Protein AF-A0A5E3XIH1-F1 (afdb_monomer)

Structure (mmCIF, N/CA/C/O backbone):
data_AF-A0A5E3XIH1-F1
#
_entry.id   AF-A0A5E3XIH1-F1
#
loop_
_atom_site.group_PDB
_atom_site.id
_atom_site.type_symbol
_atom_site.label_atom_id
_atom_site.label_alt_id
_atom_site.label_comp_id
_atom_site.label_asym_id
_atom_site.label_entity_id
_atom_site.label_seq_id
_atom_site.pdbx_PDB_ins_code
_atom_site.Cartn_x
_atom_site.Cartn_y
_atom_site.Cartn_z
_atom_site.occupancy
_atom_site.B_iso_or_equiv
_atom_site.auth_seq_id
_atom_site.auth_comp_id
_atom_site.auth_asym_id
_atom_site.auth_atom_id
_atom_site.pdbx_PDB_model_num
ATOM 1 N N . CYS A 1 1 ? 16.203 -10.087 -8.851 1.00 67.19 1 CYS A N 1
ATOM 2 C CA . CYS A 1 1 ? 15.459 -11.229 -8.286 1.00 67.19 1 CYS A CA 1
ATOM 3 C C . CYS A 1 1 ? 14.392 -11.629 -9.295 1.00 67.19 1 CYS A C 1
ATOM 5 O O . CYS A 1 1 ? 13.586 -10.774 -9.629 1.00 67.19 1 CYS A O 1
ATOM 7 N N . ILE A 1 2 ? 14.432 -12.859 -9.816 1.00 76.38 2 ILE A N 1
ATOM 8 C CA . ILE A 1 2 ? 13.494 -13.373 -10.841 1.00 76.38 2 ILE A CA 1
ATOM 9 C C . ILE A 1 2 ? 12.462 -14.355 -10.267 1.00 76.38 2 ILE A C 1
ATOM 11 O O . ILE A 1 2 ? 11.640 -14.887 -11.002 1.00 76.38 2 ILE A O 1
ATOM 15 N N . SER A 1 3 ? 12.507 -14.606 -8.954 1.00 85.12 3 SER A N 1
ATOM 16 C CA . SER A 1 3 ? 11.549 -15.493 -8.302 1.00 85.12 3 SER A CA 1
ATOM 17 C C . SER A 1 3 ? 10.140 -14.895 -8.364 1.00 85.12 3 SER A C 1
ATOM 19 O O . SER A 1 3 ? 9.988 -13.697 -8.078 1.00 85.12 3 SER A O 1
ATOM 21 N N . PRO A 1 4 ? 9.104 -15.704 -8.651 1.00 75.62 4 PRO A N 1
ATOM 22 C CA . PRO A 1 4 ? 7.724 -15.289 -8.438 1.00 75.62 4 PRO A CA 1
ATOM 23 C C . PRO A 1 4 ? 7.538 -14.810 -6.988 1.00 75.62 4 PRO A C 1
ATOM 25 O O . PRO A 1 4 ? 8.233 -15.267 -6.079 1.00 75.62 4 PRO A O 1
ATOM 28 N N . ALA A 1 5 ? 6.655 -13.826 -6.801 1.00 82.25 5 ALA A N 1
ATOM 29 C CA . ALA A 1 5 ? 6.397 -13.106 -5.546 1.00 82.25 5 ALA A CA 1
ATOM 30 C C . ALA A 1 5 ? 7.546 -12.240 -4.981 1.00 82.25 5 ALA A C 1
ATOM 32 O O . ALA A 1 5 ? 7.335 -11.512 -4.007 1.00 82.25 5 ALA A O 1
ATOM 33 N N . CYS A 1 6 ? 8.730 -12.209 -5.598 1.00 91.12 6 CYS A N 1
ATOM 34 C CA . CYS A 1 6 ? 9.820 -11.370 -5.104 1.00 91.12 6 CYS A CA 1
ATOM 35 C C . CYS A 1 6 ? 9.476 -9.876 -5.160 1.00 91.12 6 CYS A C 1
ATOM 37 O O . CYS A 1 6 ? 8.911 -9.410 -6.148 1.00 91.12 6 CYS A O 1
ATOM 39 N N . ASN A 1 7 ? 9.864 -9.126 -4.124 1.00 91.94 7 ASN A N 1
ATOM 40 C CA . ASN A 1 7 ? 9.565 -7.699 -3.953 1.00 91.94 7 ASN A CA 1
ATOM 41 C C . ASN A 1 7 ? 8.065 -7.353 -3.969 1.00 91.94 7 ASN A C 1
ATOM 43 O O . ASN A 1 7 ? 7.703 -6.239 -4.345 1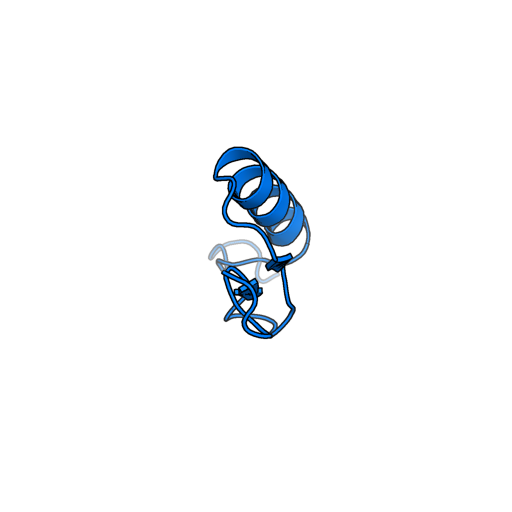.00 91.94 7 ASN A O 1
ATOM 47 N N . THR A 1 8 ? 7.192 -8.292 -3.601 1.00 94.31 8 THR A N 1
ATOM 48 C CA . THR A 1 8 ? 5.750 -8.031 -3.523 1.00 94.31 8 THR A CA 1
ATOM 49 C C . THR A 1 8 ? 5.378 -7.521 -2.141 1.00 94.31 8 THR A C 1
ATOM 51 O O . THR A 1 8 ? 5.692 -8.142 -1.130 1.00 94.31 8 THR A O 1
ATOM 54 N N . HIS A 1 9 ? 4.701 -6.383 -2.105 1.00 94.12 9 HIS A N 1
ATOM 55 C CA . HIS A 1 9 ? 4.157 -5.770 -0.906 1.00 94.12 9 HIS A CA 1
ATOM 56 C C . HIS A 1 9 ? 2.652 -6.023 -0.859 1.00 94.12 9 HIS A C 1
ATOM 58 O O . HIS A 1 9 ? 1.956 -5.764 -1.841 1.00 94.12 9 HIS A O 1
ATOM 64 N N . PHE A 1 10 ? 2.157 -6.488 0.285 1.00 94.94 10 PHE A N 1
ATOM 65 C CA . PHE A 1 10 ? 0.746 -6.791 0.524 1.00 94.94 10 PHE A CA 1
ATOM 66 C C . PHE A 1 10 ? 0.209 -5.958 1.684 1.00 94.94 10 PHE A C 1
ATOM 68 O O . PHE A 1 10 ? 0.963 -5.557 2.574 1.00 94.94 10 PHE A O 1
ATOM 75 N N . CYS A 1 11 ? -1.097 -5.717 1.687 1.00 94.38 11 CYS A N 1
ATOM 76 C CA . CYS A 1 11 ? -1.777 -5.134 2.831 1.00 94.38 11 CYS A CA 1
ATOM 77 C C . CYS A 1 11 ? -2.266 -6.239 3.767 1.00 94.38 11 CYS A C 1
ATOM 79 O O . CYS A 1 11 ? -3.134 -7.025 3.403 1.00 94.38 11 CYS A O 1
ATOM 81 N N . TYR A 1 12 ? -1.772 -6.263 5.003 1.00 89.75 12 TYR A N 1
ATOM 82 C CA . TYR A 1 12 ? -2.209 -7.243 6.005 1.00 89.75 12 TYR A CA 1
ATOM 83 C C . TYR A 1 12 ? -3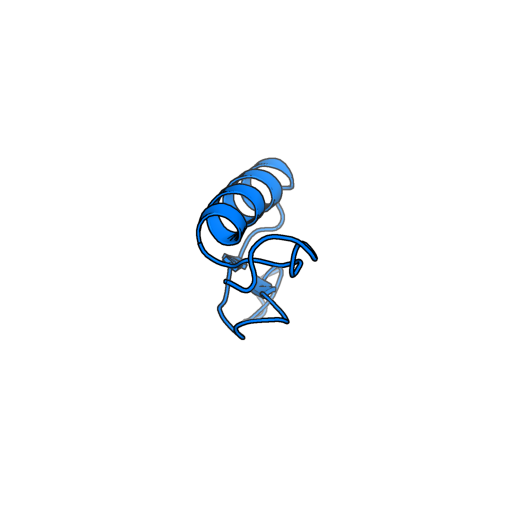.643 -7.027 6.498 1.00 89.75 12 TYR A C 1
ATOM 85 O O . TYR A 1 12 ? -4.223 -7.924 7.096 1.00 89.75 12 TYR A O 1
ATOM 93 N N . ARG A 1 13 ? -4.225 -5.851 6.241 1.00 90.12 13 ARG A N 1
ATOM 94 C CA . ARG A 1 13 ? -5.586 -5.516 6.672 1.00 90.12 13 ARG A CA 1
ATOM 95 C C . ARG A 1 13 ? -6.647 -6.004 5.689 1.00 90.12 13 ARG A C 1
ATOM 97 O O . ARG A 1 13 ? -7.674 -6.506 6.119 1.00 90.12 13 ARG A O 1
ATOM 104 N N . CYS A 1 14 ? -6.427 -5.834 4.385 1.00 93.06 14 CYS A N 1
ATOM 105 C CA . CYS A 1 14 ? -7.396 -6.238 3.355 1.00 93.06 14 CYS A CA 1
ATOM 106 C C . CYS A 1 14 ? -6.946 -7.424 2.489 1.00 93.06 14 CYS A C 1
ATOM 108 O O . CYS A 1 14 ? -7.734 -7.917 1.692 1.00 93.06 14 CYS A O 1
ATOM 110 N N . GLY A 1 15 ? -5.698 -7.881 2.618 1.00 92.50 15 GLY A N 1
ATOM 111 C CA . GLY A 1 15 ? -5.149 -9.002 1.851 1.00 92.50 15 GLY A CA 1
ATOM 112 C C . GLY A 1 15 ? -4.721 -8.666 0.417 1.00 92.50 15 GLY A C 1
ATOM 113 O O . GLY A 1 15 ? -4.146 -9.520 -0.253 1.00 92.50 15 GLY A O 1
ATOM 114 N N . GLU A 1 16 ? -4.954 -7.443 -0.072 1.00 94.12 16 GLU A N 1
ATOM 115 C CA . GLU A 1 16 ? -4.602 -7.064 -1.445 1.00 94.12 16 GLU A CA 1
ATOM 116 C C . GLU A 1 16 ? -3.087 -6.924 -1.663 1.00 94.12 16 GLU A C 1
ATOM 118 O O . GLU A 1 16 ? -2.340 -6.447 -0.800 1.00 94.12 16 GLU A O 1
ATOM 123 N N . SER A 1 17 ? -2.630 -7.264 -2.873 1.00 94.94 17 SER A N 1
ATOM 124 C CA . SER A 1 17 ? -1.284 -6.925 -3.338 1.00 94.94 17 SER A CA 1
ATOM 125 C C . SER A 1 17 ? -1.202 -5.436 -3.678 1.00 94.94 17 SER A C 1
ATOM 127 O O . SER A 1 17 ? -1.915 -4.952 -4.556 1.00 94.94 17 SER A O 1
ATOM 129 N N . ILE A 1 18 ? -0.299 -4.712 -3.023 1.00 96.06 18 ILE A N 1
ATOM 130 C CA . ILE A 1 18 ? -0.090 -3.275 -3.227 1.00 96.06 18 ILE A CA 1
ATOM 131 C C . ILE A 1 18 ? 0.778 -3.035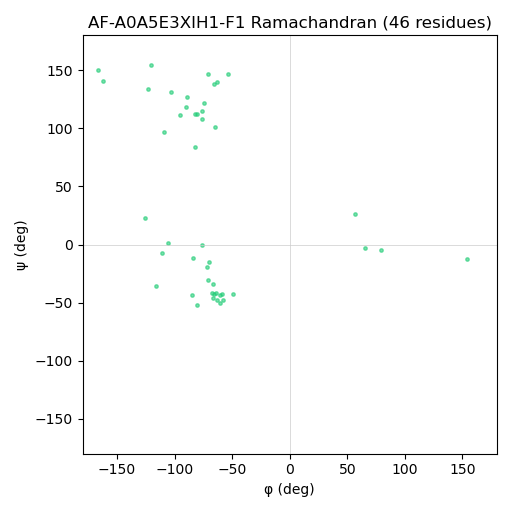 -4.468 1.00 96.06 18 ILE A C 1
ATOM 133 O O . ILE A 1 18 ? 0.429 -2.223 -5.327 1.00 96.06 18 ILE A O 1
ATOM 137 N N . VAL A 1 19 ? 1.936 -3.702 -4.544 1.00 96.44 19 VAL A N 1
ATOM 138 C CA . VAL A 1 19 ? 2.916 -3.527 -5.629 1.00 96.44 19 VAL A CA 1
ATOM 139 C C . VAL A 1 19 ? 3.965 -4.637 -5.620 1.00 96.44 19 VAL A C 1
ATOM 141 O O . VAL A 1 19 ? 4.333 -5.118 -4.554 1.00 96.44 19 VAL A O 1
ATOM 144 N N . GLN A 1 20 ? 4.509 -4.986 -6.787 1.00 94.56 20 GLN A N 1
ATOM 145 C CA . GLN A 1 20 ? 5.718 -5.801 -6.914 1.00 94.56 20 GLN A CA 1
ATOM 146 C C . GLN A 1 20 ? 6.887 -4.939 -7.420 1.00 94.56 20 GLN A C 1
ATOM 148 O O . GLN A 1 20 ? 6.994 -4.671 -8.614 1.00 94.56 20 GLN A O 1
ATOM 153 N N . SER A 1 21 ? 7.743 -4.433 -6.527 1.00 93.19 21 SER A N 1
ATOM 154 C CA . SER A 1 21 ? 8.884 -3.581 -6.900 1.00 93.19 21 SER A CA 1
ATOM 155 C C . SER A 1 21 ? 9.938 -3.493 -5.800 1.00 93.19 21 SER A C 1
ATOM 157 O O . SER A 1 21 ? 9.613 -3.340 -4.630 1.00 93.19 21 SER A O 1
ATOM 159 N N . ALA A 1 22 ? 11.216 -3.506 -6.186 1.00 92.50 22 ALA A N 1
ATOM 160 C CA . ALA A 1 22 ? 12.332 -3.232 -5.275 1.00 92.50 22 ALA A CA 1
ATOM 161 C C . ALA A 1 22 ? 12.617 -1.722 -5.112 1.00 92.50 22 ALA A C 1
ATOM 163 O O . ALA A 1 22 ? 13.402 -1.312 -4.254 1.00 92.50 22 ALA A O 1
ATOM 164 N N . ARG A 1 23 ? 12.026 -0.866 -5.960 1.00 95.62 23 ARG A N 1
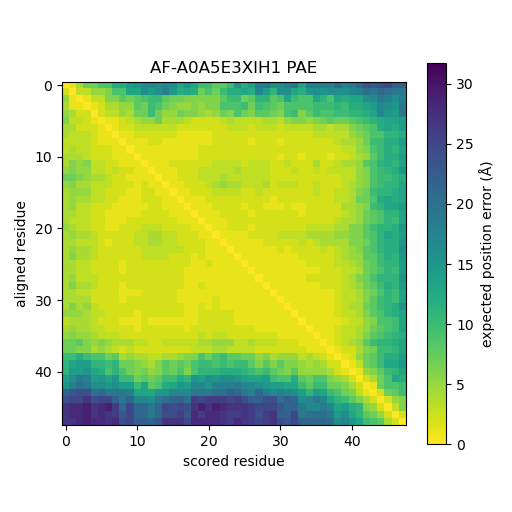ATOM 165 C CA . ARG A 1 23 ? 12.330 0.570 -5.984 1.00 95.62 23 ARG A CA 1
ATOM 166 C C . ARG A 1 23 ? 11.536 1.288 -4.898 1.00 95.62 23 ARG A C 1
ATOM 168 O O . ARG A 1 23 ? 10.324 1.451 -5.018 1.00 95.62 23 ARG A O 1
ATOM 175 N N . ARG A 1 24 ? 12.235 1.803 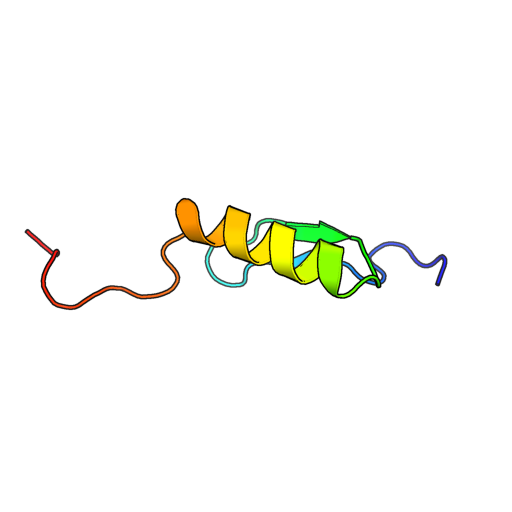-3.879 1.00 94.69 24 ARG A N 1
ATOM 176 C CA . ARG A 1 24 ? 11.625 2.492 -2.722 1.00 94.69 24 ARG A CA 1
ATOM 177 C C . ARG A 1 24 ? 10.607 3.569 -3.101 1.00 94.69 24 ARG A C 1
ATOM 179 O O . ARG A 1 24 ? 9.550 3.636 -2.489 1.00 94.69 24 ARG A O 1
ATOM 186 N N . GLN A 1 25 ? 10.901 4.388 -4.113 1.00 97.38 25 GLN A N 1
ATOM 187 C CA . GLN A 1 25 ? 9.989 5.444 -4.568 1.00 97.38 25 GLN A CA 1
ATOM 188 C C . GLN A 1 25 ? 8.646 4.875 -5.054 1.00 97.38 25 GLN A C 1
ATOM 190 O O . GLN A 1 25 ? 7.592 5.381 -4.681 1.00 97.38 25 GLN A O 1
ATOM 195 N N . THR A 1 26 ? 8.685 3.790 -5.832 1.00 96.44 26 THR A N 1
ATOM 196 C CA . THR A 1 26 ? 7.490 3.096 -6.329 1.00 96.44 26 THR A CA 1
ATOM 197 C C . THR A 1 26 ? 6.707 2.459 -5.186 1.00 96.44 26 THR A C 1
ATOM 199 O O . THR A 1 26 ? 5.485 2.583 -5.145 1.00 96.44 26 THR A O 1
ATOM 202 N N . VAL A 1 27 ? 7.404 1.827 -4.236 1.00 96.50 27 VAL A N 1
ATOM 203 C CA . VAL A 1 27 ? 6.779 1.232 -3.045 1.00 96.50 27 VAL A CA 1
ATOM 204 C C . VAL A 1 27 ? 6.063 2.300 -2.223 1.00 96.50 27 VAL A C 1
ATOM 206 O O . VAL A 1 27 ? 4.879 2.153 -1.941 1.00 96.50 27 VAL A O 1
ATOM 209 N N . SER A 1 28 ? 6.743 3.407 -1.914 1.00 96.19 28 SER A N 1
ATOM 210 C CA . SER A 1 28 ? 6.173 4.512 -1.137 1.00 96.19 28 SER A CA 1
ATOM 211 C C . SER A 1 28 ? 4.919 5.091 -1.800 1.00 96.19 28 SER A C 1
ATOM 213 O O . SER A 1 28 ? 3.872 5.196 -1.167 1.00 96.19 28 SER A O 1
ATOM 215 N N . GLN A 1 29 ? 4.973 5.375 -3.105 1.00 97.44 29 GLN A N 1
ATOM 216 C CA . GLN A 1 29 ? 3.826 5.925 -3.829 1.00 97.44 29 GLN A CA 1
ATOM 217 C C . GLN A 1 29 ? 2.633 4.955 -3.873 1.00 97.44 29 GLN A C 1
ATOM 219 O O . GLN A 1 29 ? 1.488 5.377 -3.701 1.00 97.44 29 GLN A O 1
ATOM 224 N N . ALA A 1 30 ? 2.887 3.661 -4.089 1.00 96.69 30 ALA A N 1
ATOM 225 C CA . ALA A 1 30 ? 1.838 2.646 -4.126 1.00 96.69 30 ALA A CA 1
ATOM 226 C C . ALA A 1 30 ? 1.191 2.435 -2.749 1.00 96.69 30 ALA A C 1
ATOM 228 O O . ALA A 1 30 ? -0.034 2.352 -2.663 1.00 96.69 30 ALA A O 1
ATOM 229 N N . VAL A 1 31 ? 1.993 2.414 -1.679 1.00 95.12 31 VAL A N 1
ATOM 230 C CA . VAL A 1 31 ? 1.513 2.312 -0.293 1.00 95.12 31 VAL A CA 1
ATOM 231 C C . VAL A 1 31 ? 0.657 3.524 0.078 1.00 95.12 31 VAL A C 1
ATOM 233 O O . VAL A 1 31 ? -0.462 3.347 0.558 1.00 95.12 31 VAL A O 1
ATOM 236 N N . SER A 1 32 ? 1.118 4.745 -0.217 1.00 94.38 32 SER A N 1
ATOM 237 C CA . SER A 1 32 ? 0.338 5.965 0.032 1.00 94.38 32 SER A CA 1
ATOM 238 C C . SER A 1 32 ? -0.998 5.948 -0.706 1.00 94.38 32 SER A C 1
ATOM 240 O O . SER A 1 32 ? -2.027 6.273 -0.122 1.00 94.38 32 SER A O 1
ATOM 242 N N . ARG A 1 33 ? -1.013 5.506 -1.972 1.00 95.06 33 ARG A N 1
ATOM 243 C CA . ARG A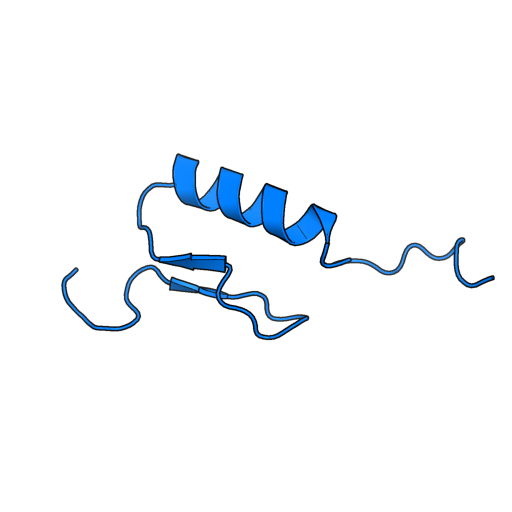 1 33 ? -2.252 5.361 -2.752 1.00 95.06 33 ARG A CA 1
ATOM 244 C C . ARG A 1 33 ? -3.176 4.274 -2.198 1.00 95.06 33 ARG A C 1
ATOM 246 O O . ARG A 1 33 ? -4.387 4.405 -2.313 1.00 95.06 33 ARG A O 1
ATOM 253 N N . HIS A 1 34 ? -2.641 3.193 -1.637 1.00 95.69 34 HIS A N 1
ATOM 254 C CA . HIS A 1 34 ? -3.456 2.121 -1.067 1.00 95.69 34 HIS A CA 1
ATOM 255 C C . HIS A 1 34 ? -4.226 2.601 0.173 1.00 95.69 34 HIS A C 1
ATOM 257 O O . HIS A 1 34 ? -5.438 2.399 0.280 1.00 95.69 34 HIS A O 1
ATOM 263 N N . TYR A 1 35 ? -3.549 3.313 1.076 1.00 92.75 35 TYR A N 1
ATOM 264 C CA . TYR A 1 35 ? -4.149 3.778 2.328 1.00 92.75 35 TYR A CA 1
ATOM 265 C C . TYR A 1 35 ? -5.084 4.992 2.191 1.00 92.75 35 TYR A C 1
ATOM 267 O O . TYR A 1 35 ? -5.702 5.387 3.174 1.00 92.75 35 TYR A O 1
ATOM 275 N N . THR A 1 36 ? -5.288 5.543 0.987 1.00 91.94 36 THR A N 1
ATOM 276 C CA . THR A 1 36 ? -6.419 6.464 0.747 1.00 91.94 36 THR A CA 1
ATOM 277 C C . THR A 1 36 ? -7.767 5.740 0.718 1.00 91.94 36 THR A C 1
ATOM 279 O O . THR A 1 36 ? -8.810 6.368 0.875 1.00 91.94 36 THR A O 1
ATOM 282 N N . ARG A 1 37 ? -7.750 4.419 0.498 1.00 90.12 37 ARG A N 1
ATOM 283 C CA . ARG A 1 37 ? -8.936 3.561 0.326 1.00 90.12 37 ARG A CA 1
ATOM 284 C C . ARG A 1 37 ? -9.052 2.533 1.445 1.00 90.12 37 ARG A C 1
ATOM 286 O O . ARG A 1 37 ? -10.145 2.185 1.875 1.00 90.12 37 ARG A O 1
ATOM 293 N N . CYS A 1 38 ? -7.910 2.029 1.903 1.00 92.31 38 CYS A N 1
ATOM 294 C CA . CYS A 1 38 ? -7.815 1.104 3.016 1.00 92.31 38 CYS A CA 1
ATOM 295 C C . CYS A 1 38 ? -7.526 1.895 4.296 1.00 92.31 38 CYS A C 1
ATOM 297 O O . CYS A 1 38 ? -6.437 2.431 4.452 1.00 92.31 38 CYS A O 1
ATOM 299 N N . GLN A 1 39 ? -8.469 1.970 5.234 1.00 87.25 39 GLN A N 1
ATOM 300 C CA . GLN A 1 39 ? -8.194 2.581 6.537 1.00 87.25 39 GLN A CA 1
ATOM 301 C C . GLN A 1 39 ? -7.376 1.623 7.404 1.00 87.25 39 GLN A C 1
ATOM 303 O O . GLN A 1 39 ? -7.881 0.594 7.856 1.00 87.25 39 GLN A O 1
ATOM 308 N N . LEU A 1 40 ? -6.099 1.952 7.604 1.00 77.12 40 LEU A N 1
ATOM 309 C CA . LEU A 1 40 ? -5.197 1.173 8.454 1.00 77.12 40 LEU A CA 1
ATOM 310 C C . LEU A 1 40 ? -5.533 1.319 9.944 1.00 77.12 40 LEU A C 1
ATOM 312 O O . LEU A 1 40 ? -5.328 0.382 10.707 1.00 77.12 40 LEU A O 1
ATOM 316 N N . PHE A 1 41 ? -6.059 2.480 10.336 1.00 75.88 41 PHE A N 1
ATOM 317 C CA . PHE A 1 41 ? -6.407 2.801 11.712 1.00 75.88 41 PHE A CA 1
ATOM 318 C C . PHE A 1 41 ? -7.876 3.192 11.800 1.00 75.88 41 PHE A C 1
ATOM 320 O O . PHE A 1 41 ? -8.361 4.007 11.012 1.00 75.88 41 PHE A O 1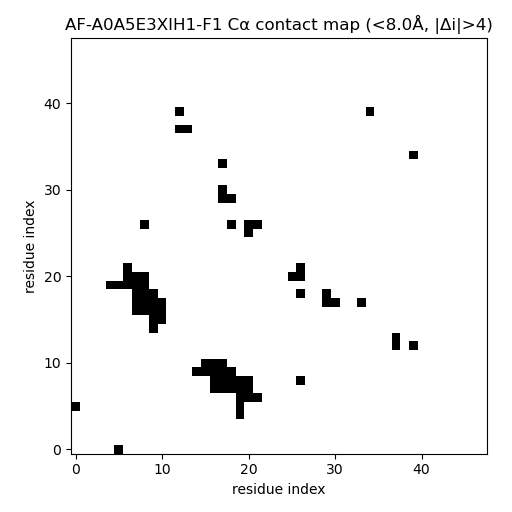
ATOM 327 N N . GLU A 1 42 ? -8.560 2.628 12.785 1.00 67.88 42 GLU A N 1
ATOM 328 C CA . GLU A 1 42 ? -9.849 3.120 13.245 1.00 67.88 42 GLU A CA 1
ATOM 329 C C . GLU A 1 42 ? -9.559 4.361 14.090 1.00 67.88 42 GLU A C 1
ATOM 331 O O . GLU A 1 42 ? -8.863 4.277 15.100 1.00 67.88 42 GLU A O 1
ATOM 336 N N . ILE A 1 43 ? -10.004 5.536 13.647 1.00 69.69 43 ILE A N 1
ATOM 337 C CA . ILE A 1 43 ? -9.876 6.758 14.444 1.00 69.69 43 ILE A CA 1
ATOM 338 C C . ILE A 1 43 ? -11.029 6.718 15.459 1.00 69.69 43 ILE A C 1
ATOM 340 O O . ILE A 1 43 ? -12.184 6.820 15.028 1.00 69.69 43 ILE A O 1
ATOM 344 N N . PRO A 1 44 ? -10.777 6.558 16.775 1.00 57.91 44 PRO A N 1
ATOM 345 C CA . PRO A 1 44 ? -11.841 6.603 17.771 1.00 57.91 44 PRO A CA 1
ATOM 346 C C . PRO A 1 44 ? -12.426 8.020 17.7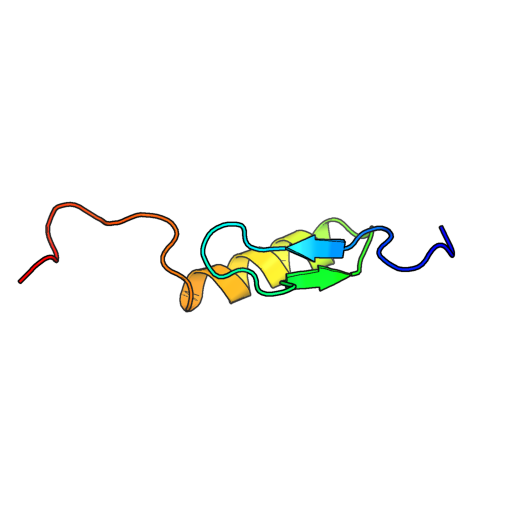81 1.00 57.91 44 PRO A C 1
ATOM 348 O O . PRO A 1 44 ? -11.817 8.957 18.290 1.00 57.91 44 PRO A O 1
ATOM 351 N N . GLY A 1 45 ? -13.575 8.180 17.125 1.00 62.03 45 GLY A N 1
ATOM 352 C CA . GLY A 1 45 ? -14.223 9.474 16.900 1.00 62.03 45 GLY A CA 1
ATOM 353 C C . GLY A 1 45 ? -15.120 9.545 15.661 1.00 62.03 45 GLY A C 1
ATOM 354 O O . GLY A 1 45 ? -15.894 10.487 15.553 1.00 62.03 45 GLY A O 1
ATOM 355 N N . ASN A 1 46 ? -15.056 8.565 14.749 1.00 59.41 46 ASN A N 1
ATOM 356 C CA . ASN A 1 46 ? -15.948 8.504 13.578 1.00 59.41 46 ASN A CA 1
ATOM 357 C C . ASN A 1 46 ? -16.715 7.173 13.449 1.00 59.41 46 ASN A C 1
ATOM 359 O O . ASN A 1 46 ? -17.138 6.804 12.356 1.00 59.41 46 ASN A O 1
ATOM 363 N N . ALA A 1 47 ? -16.883 6.456 14.563 1.00 56.12 47 ALA A N 1
ATOM 364 C CA . ALA A 1 47 ? -17.948 5.470 14.710 1.00 56.12 47 ALA A CA 1
ATOM 365 C C . ALA A 1 47 ? -19.217 6.240 15.111 1.00 56.12 47 ALA A C 1
ATOM 367 O O . ALA A 1 47 ? -19.464 6.449 16.298 1.00 56.12 47 ALA A O 1
ATOM 368 N N . ALA A 1 48 ? -19.917 6.772 14.109 1.00 49.88 48 ALA A N 1
ATOM 369 C CA . ALA A 1 48 ? -21.270 7.304 14.246 1.00 49.88 48 ALA A CA 1
ATOM 370 C C . ALA A 1 48 ? -22.283 6.192 13.962 1.00 49.88 48 ALA A C 1
ATOM 372 O O . ALA A 1 48 ? -22.006 5.384 13.043 1.00 49.88 48 ALA A O 1
#

Solvent-accessible surface area (backbone atoms 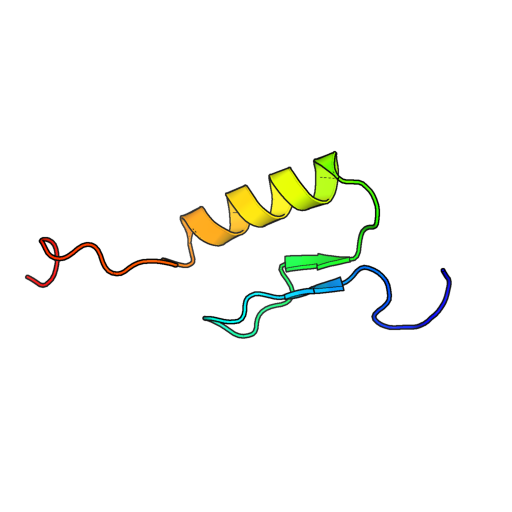only — not comparable to full-atom values): 3261 Å² total; per-residue (Å²): 135,88,56,85,77,57,51,54,43,65,38,90,86,80,69,46,77,60,47,73,51,85,48,63,71,60,47,54,54,39,52,58,61,47,53,76,76,45,78,91,65,87,63,93,84,72,86,124

Nearest PDB structures (foldseek):
  4bmj-assembly7_G  TM=4.396E-01  e=4.618E+00  Homo sapiens
  5yt6-assembly1_F  TM=4.390E-01  e=5.734E+00  Homo sapiens

Sequence (48 aa):
CISPACNTHFCYRCGESIVQSARRQTVSQAVSRHYTRCQLFEIPGNAA

Radius of gyration: 13.44 Å; Cα contacts (8 Å, |Δi|>4): 37; chains: 1; bounding box: 37×25×29 Å

pLDDT: mean 86.59, std 12.85, range [49.88, 97.44]

Mean predicted aligned error: 6.33 Å

Foldseek 3Di:
DPDPPAQWDADPQPGDTQDRDPDPVSVVVSVVVVCVPDPPDDDVPPPD

Secondary structure (DSSP, 8-state):
--STTTTEEE-TTT--EEEE-S-HHHHHHHHHHHTTTS-SS--TT---